Protein AF-A0A363SGW4-F1 (afdb_monomer)

Mean predicted aligned error: 10.34 Å

Nearest PDB structures (foldseek):
  9g6k-assembly1_Lk  TM=3.560E-01  e=5.914E-04  Toxoplasma gondii
  6koi-assembly12_W  TM=3.395E-01  e=1.392E+00  Homo sapiens
  8gjz-assembly1_A  TM=3.452E-01  e=8.361E-01  Stylophora pistillata
  9ce0-assembly1_A  TM=2.478E-01  e=1.474E+00  Escherichia coli
  3h9w-assembly1_A-2  TM=3.281E-01  e=6.076E+00  Marinobacter nauticus VT8

Solvent-accessible surface area (backbone atoms only — not comparable to full-atom values): 9892 Å² total; per-residue (Å²): 134,83,81,73,83,76,50,89,48,42,46,81,43,79,39,82,94,73,74,46,43,32,27,38,25,48,47,79,50,97,93,45,75,54,70,52,78,28,43,14,85,85,42,78,32,67,69,46,11,46,49,53,37,50,51,54,49,52,52,51,43,69,77,49,60,67,51,43,35,41,63,61,62,57,58,73,53,94,88,58,87,64,85,44,57,53,38,45,80,49,73,46,75,48,64,85,86,50,102,62,68,47,78,46,43,30,21,30,14,42,50,68,44,96,89,68,48,78,47,75,50,77,28,47,27,85,82,54,34,66,69,51,12,42,51,52,18,53,50,56,34,52,56,55,42,71,69,50,75,61,64,46,57,81,64,67,67,49,74,78,49,96,66,74,88,79,132

Radius of gyration: 23.64 Å; Cα contacts (8 Å, |Δi|>4): 245; chains: 1; bounding box: 53×33×63 Å

Sequence (167 aa):
MKRKQAIYGICRLDHAGSSTFGWLATIQRQGVIHRKFFSDGKHGGKAAALKAAKLYRDEVVARFPPMLKRQYVEILKPNNRSGVTGVCRICVTENRGRPQAVRRCYWVASWTLPNGRPRRRKFSVWEHGEARAFELAVRARRSAVKEMRGSFDPGSTRVRMGKSCLS

Secondary structure (DSSP, 8-state):
------BTTEEEEEEGGGTEEEEEEEEEETTEEEEEEEEHHHHTSHHHHHHHHHHHHHHHHHHSPPPBHHHHHH---TT-SSSSTTEEEEEEEE-SS-SSPEEEEEEEEEEE-TTS-EEEEEEEHHHH-HHHHHHHHHHHHHHHHHT--SB--HHHHHTTS---S--

Structure (mmCIF, N/CA/C/O backbone):
data_AF-A0A363SGW4-F1
#
_entry.id   AF-A0A363SGW4-F1
#
loop_
_atom_site.group_PDB
_atom_site.id
_atom_site.type_symbol
_atom_site.label_atom_id
_atom_site.label_alt_id
_atom_site.label_comp_id
_atom_site.label_asym_id
_atom_site.label_entity_id
_atom_site.label_seq_id
_atom_site.pdbx_PDB_ins_code
_atom_site.Cartn_x
_atom_site.Cartn_y
_atom_site.Cartn_z
_atom_site.occupancy
_atom_site.B_iso_or_equiv
_atom_site.auth_seq_id
_atom_site.auth_comp_id
_atom_site.auth_asym_id
_atom_site.auth_atom_id
_atom_site.pdbx_PDB_model_num
ATOM 1 N N . MET A 1 1 ? 9.421 6.176 32.102 1.00 36.94 1 MET A N 1
ATOM 2 C CA . MET A 1 1 ? 8.016 6.036 31.639 1.00 36.94 1 MET A CA 1
ATOM 3 C C . MET A 1 1 ? 7.846 4.704 30.904 1.00 36.94 1 MET A C 1
ATOM 5 O O . MET A 1 1 ? 8.423 4.530 29.837 1.00 36.94 1 MET A O 1
ATOM 9 N N . LYS A 1 2 ? 7.131 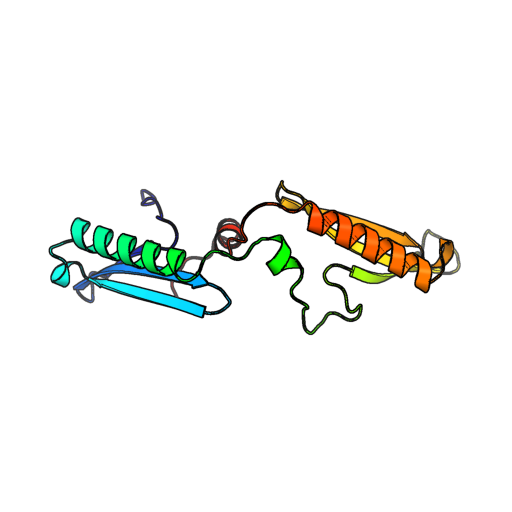3.726 31.482 1.00 28.89 2 LYS A N 1
ATOM 10 C CA . LYS A 1 2 ? 6.928 2.399 30.864 1.00 28.89 2 LYS A CA 1
ATOM 11 C C . LYS A 1 2 ? 5.971 2.527 29.669 1.00 28.89 2 LYS A C 1
ATOM 13 O O . LYS A 1 2 ? 4.831 2.950 29.851 1.00 28.89 2 LYS A O 1
ATOM 18 N N . ARG A 1 3 ? 6.411 2.162 28.457 1.00 37.31 3 ARG A N 1
ATOM 19 C CA . ARG A 1 3 ? 5.530 2.036 27.280 1.00 37.31 3 ARG A CA 1
ATOM 20 C C . ARG A 1 3 ? 4.450 0.994 27.601 1.00 37.31 3 ARG A C 1
ATOM 22 O O . ARG A 1 3 ? 4.748 -0.196 27.641 1.00 37.31 3 ARG A O 1
ATOM 29 N N . LYS A 1 4 ? 3.209 1.425 27.866 1.00 44.91 4 LYS A N 1
ATOM 30 C CA . LYS A 1 4 ? 2.053 0.514 27.946 1.00 44.91 4 LYS A CA 1
ATOM 31 C C . LYS A 1 4 ? 1.954 -0.210 26.599 1.00 44.91 4 LYS A C 1
ATOM 33 O O . LYS A 1 4 ? 1.948 0.452 25.563 1.00 44.91 4 LYS A O 1
ATOM 38 N N . GLN A 1 5 ? 1.931 -1.544 26.620 1.00 42.97 5 GLN A N 1
ATOM 39 C CA . GLN A 1 5 ? 1.816 -2.385 25.425 1.00 42.97 5 GLN A CA 1
ATOM 40 C C . GLN A 1 5 ? 0.653 -1.894 24.553 1.00 42.97 5 GLN A C 1
ATOM 42 O O . GLN A 1 5 ? -0.508 -1.938 24.962 1.00 42.97 5 GLN A O 1
ATOM 47 N N . ALA A 1 6 ? 0.977 -1.382 23.366 1.00 55.34 6 ALA A N 1
ATOM 48 C CA . ALA A 1 6 ? -0.010 -0.910 22.413 1.00 55.34 6 ALA A CA 1
ATOM 49 C C . ALA A 1 6 ? -0.675 -2.127 21.764 1.00 55.34 6 ALA A C 1
ATOM 51 O O . ALA A 1 6 ? -0.078 -2.811 20.933 1.00 55.34 6 ALA A O 1
ATOM 52 N N . ILE A 1 7 ? -1.909 -2.419 22.168 1.00 69.75 7 ILE A N 1
ATOM 53 C CA . ILE A 1 7 ? -2.748 -3.393 21.474 1.00 69.75 7 ILE A CA 1
ATOM 54 C C . ILE A 1 7 ? -3.082 -2.790 20.107 1.00 69.75 7 ILE A C 1
ATOM 56 O O . ILE A 1 7 ? -3.511 -1.640 20.028 1.00 69.75 7 ILE A O 1
ATOM 60 N N . TYR A 1 8 ? -2.873 -3.544 19.025 1.00 74.50 8 TYR A N 1
ATOM 61 C CA . TYR A 1 8 ? -3.134 -3.059 17.669 1.00 74.50 8 TYR A CA 1
ATOM 62 C C . TYR A 1 8 ? -4.535 -2.442 17.555 1.00 74.50 8 TYR A C 1
ATOM 64 O O . TYR A 1 8 ? -5.538 -3.086 17.872 1.00 74.50 8 TYR A O 1
ATOM 72 N N . GLY A 1 9 ? -4.580 -1.185 17.108 1.00 77.75 9 GLY A N 1
ATOM 73 C CA . GLY A 1 9 ? -5.816 -0.433 16.915 1.00 77.75 9 GLY A CA 1
ATOM 74 C C . GLY A 1 9 ? -6.526 0.002 18.200 1.00 77.75 9 GLY A C 1
ATOM 75 O O . GLY A 1 9 ? -7.643 0.491 18.096 1.00 77.75 9 GLY A O 1
ATOM 76 N N . ILE A 1 10 ? -5.934 -0.154 19.391 1.00 86.38 10 ILE A N 1
ATOM 77 C CA . ILE A 1 10 ? -6.537 0.260 20.668 1.00 86.38 10 ILE A CA 1
ATOM 78 C C . ILE A 1 10 ? -5.540 1.109 21.462 1.00 86.38 10 ILE A C 1
ATOM 80 O O . ILE A 1 10 ? -4.454 0.657 21.821 1.00 86.38 10 ILE A O 1
ATOM 84 N N . CYS A 1 11 ? -5.932 2.343 21.770 1.00 86.50 11 CYS A N 1
ATOM 85 C CA . CYS A 1 11 ? -5.153 3.278 22.574 1.00 86.50 11 CYS A CA 1
ATOM 86 C C . CYS A 1 11 ? -5.888 3.611 23.872 1.00 86.50 11 CYS A C 1
ATOM 88 O O . CYS A 1 11 ? -7.117 3.675 23.907 1.00 86.50 11 CYS A O 1
ATOM 90 N N . ARG A 1 12 ? -5.130 3.846 24.943 1.00 86.81 12 ARG A N 1
ATOM 91 C CA . ARG A 1 12 ? -5.674 4.370 26.191 1.00 86.81 12 ARG A CA 1
ATOM 92 C C . ARG A 1 12 ? -5.722 5.894 26.119 1.00 86.81 12 ARG A C 1
ATOM 94 O O . ARG A 1 12 ? -4.706 6.510 25.812 1.00 86.81 12 ARG A O 1
ATOM 101 N N . LEU A 1 13 ? -6.867 6.478 26.454 1.00 84.94 13 LEU A N 1
ATOM 102 C CA . LEU A 1 13 ? -7.015 7.915 26.658 1.00 84.94 13 LEU A CA 1
ATOM 103 C C . LEU A 1 13 ? -7.282 8.161 28.141 1.00 84.94 13 LEU A C 1
ATOM 105 O O . LEU A 1 13 ? -8.303 7.732 28.677 1.00 84.94 13 LEU A O 1
ATOM 109 N N . ASP A 1 14 ? -6.326 8.819 28.784 1.00 83.12 14 ASP A N 1
ATOM 110 C CA . ASP A 1 14 ? -6.407 9.279 30.165 1.00 83.12 14 ASP A CA 1
ATOM 111 C C . ASP A 1 14 ? -6.212 10.801 30.134 1.00 83.12 14 ASP A C 1
ATOM 113 O O . ASP A 1 14 ? -5.079 11.266 30.016 1.00 83.12 14 ASP A O 1
ATOM 117 N N . HIS A 1 15 ? -7.295 11.585 30.175 1.00 75.69 15 HIS A N 1
ATOM 118 C CA . HIS A 1 15 ? -7.207 13.047 30.206 1.00 75.69 15 HIS A CA 1
ATOM 119 C C . HIS A 1 15 ? -7.768 13.602 31.519 1.00 75.69 15 HIS A C 1
ATOM 121 O O . HIS A 1 15 ? -8.969 13.838 31.646 1.00 75.69 15 HIS A O 1
ATOM 127 N N . ALA A 1 16 ? -6.867 13.823 32.485 1.00 68.69 16 ALA A N 1
ATOM 128 C CA . ALA A 1 16 ? -7.199 14.249 33.846 1.00 68.69 16 ALA A CA 1
ATOM 129 C C . ALA A 1 16 ? -7.951 15.591 33.910 1.00 68.69 16 ALA A C 1
ATOM 131 O O . ALA A 1 16 ? -8.842 15.736 34.735 1.00 68.69 16 ALA A O 1
ATOM 132 N N . GLY A 1 17 ? -7.657 16.536 33.008 1.00 69.19 17 GLY A N 1
ATOM 133 C CA . GLY A 1 17 ? -8.312 17.853 32.983 1.00 69.19 17 GLY A CA 1
ATOM 134 C C . GLY A 1 17 ? -9.761 17.849 32.482 1.00 69.19 17 GLY A C 1
ATOM 135 O O . GLY A 1 17 ? -10.490 18.798 32.729 1.00 69.19 17 GLY A O 1
ATOM 136 N N . SER A 1 18 ? -10.199 16.786 31.802 1.00 70.94 18 SER A N 1
ATOM 137 C CA . SER A 1 18 ? -11.572 16.665 31.271 1.00 70.94 18 SER A CA 1
ATOM 138 C C . SER A 1 18 ? -12.339 15.480 31.860 1.00 70.94 18 SER A C 1
ATOM 140 O O . SER A 1 18 ? -13.405 15.128 31.359 1.00 70.94 18 SER A O 1
ATOM 142 N N . SER A 1 19 ? -11.756 14.788 32.847 1.00 71.81 19 SER A N 1
ATOM 143 C CA . SER A 1 19 ? -12.249 13.507 33.374 1.00 71.81 19 SER A CA 1
ATOM 144 C C . SER A 1 19 ? -12.551 12.453 32.293 1.00 71.81 19 SER A C 1
ATOM 146 O O . SER A 1 19 ? -13.343 11.530 32.499 1.00 71.81 19 SER A O 1
ATOM 148 N N . THR A 1 20 ? -11.907 12.556 31.125 1.00 76.00 20 THR A N 1
ATOM 149 C CA . THR A 1 20 ? -12.108 11.622 30.015 1.00 76.00 20 THR A CA 1
ATOM 150 C C . THR A 1 20 ? -11.156 10.446 30.176 1.00 76.00 20 THR A C 1
ATOM 152 O O . THR A 1 20 ? -9.989 10.499 29.781 1.00 76.00 20 THR A O 1
ATOM 155 N N . PHE A 1 21 ? -11.675 9.370 30.761 1.00 85.44 21 PHE A N 1
ATOM 156 C CA . PHE A 1 21 ? -10.961 8.112 30.958 1.00 85.44 21 PHE A CA 1
ATOM 157 C C . PHE A 1 21 ? -11.615 7.013 30.131 1.00 85.44 21 PHE A C 1
ATOM 159 O O . PHE A 1 21 ? -12.810 6.738 30.272 1.00 85.44 21 PHE A O 1
ATOM 166 N N . GLY A 1 22 ? -10.848 6.378 29.250 1.00 88.38 22 GLY A N 1
ATOM 167 C CA . GLY A 1 22 ? -11.384 5.320 28.406 1.00 88.38 22 GLY A CA 1
ATOM 168 C C . GLY A 1 22 ? -10.404 4.764 27.387 1.00 88.38 22 GLY A C 1
ATOM 169 O O . GLY A 1 22 ? -9.209 5.063 27.378 1.00 88.38 22 GLY A O 1
ATOM 170 N N . TRP A 1 23 ? -10.925 3.925 26.506 1.00 89.69 23 TRP A N 1
ATOM 171 C CA . TRP A 1 23 ? -10.180 3.287 25.430 1.00 89.69 23 TRP A CA 1
ATOM 172 C C . TRP A 1 23 ? -10.703 3.740 24.076 1.00 89.69 23 TRP A C 1
ATOM 174 O O . TRP A 1 23 ? -11.904 3.739 23.827 1.00 89.69 23 TRP A O 1
ATOM 184 N N . LEU A 1 24 ? -9.795 4.103 23.179 1.00 88.06 24 LEU A N 1
ATOM 185 C CA . LEU A 1 24 ? -10.104 4.450 21.800 1.00 88.06 24 LEU A CA 1
ATOM 186 C C . LEU A 1 24 ? -9.712 3.292 20.887 1.00 88.06 24 LEU A C 1
ATOM 188 O O . LEU A 1 24 ? -8.525 3.002 20.734 1.00 88.06 24 LEU A O 1
ATOM 192 N N . ALA A 1 25 ? -10.696 2.671 20.242 1.00 89.69 25 ALA A N 1
ATOM 193 C CA . ALA A 1 25 ? -10.463 1.733 19.154 1.00 89.69 25 ALA A CA 1
ATOM 194 C C . ALA A 1 25 ? -10.451 2.499 17.823 1.00 89.69 25 ALA A C 1
ATOM 196 O O . ALA A 1 25 ? -11.427 3.167 17.486 1.00 89.69 25 ALA A O 1
ATOM 197 N N . THR A 1 26 ? -9.349 2.428 17.078 1.00 87.00 26 THR A N 1
ATOM 198 C CA . THR A 1 26 ? -9.187 3.034 15.748 1.00 87.00 26 THR A CA 1
ATOM 199 C C . THR A 1 26 ? -8.628 2.007 14.778 1.00 87.00 26 THR A C 1
ATOM 201 O O . THR A 1 26 ? -7.494 1.550 14.926 1.00 87.00 26 THR A O 1
ATOM 204 N N . ILE A 1 27 ? -9.410 1.666 13.757 1.00 85.38 27 ILE A N 1
ATOM 205 C CA . ILE A 1 27 ? -9.046 0.663 12.757 1.00 85.38 27 ILE A CA 1
ATOM 206 C C . ILE A 1 27 ? -9.310 1.249 11.381 1.00 85.38 27 ILE A C 1
ATOM 208 O O . ILE A 1 27 ? -10.416 1.684 11.084 1.00 85.38 27 ILE A O 1
ATOM 212 N N . GLN A 1 28 ? -8.288 1.245 10.531 1.00 82.50 28 GLN A N 1
ATOM 213 C CA . GLN A 1 28 ? -8.424 1.673 9.145 1.00 82.50 28 GLN A CA 1
ATOM 214 C C . GLN A 1 28 ? -8.539 0.450 8.233 1.00 82.50 28 GLN A C 1
ATOM 216 O O . GLN A 1 28 ? -7.657 -0.418 8.247 1.00 82.50 28 GLN A O 1
ATOM 221 N N . ARG A 1 29 ? -9.600 0.383 7.428 1.00 83.69 29 ARG A N 1
ATOM 222 C CA . ARG A 1 29 ? -9.837 -0.680 6.441 1.00 83.69 29 ARG A CA 1
ATOM 223 C C . ARG A 1 29 ? -10.384 -0.069 5.160 1.00 83.69 29 ARG A C 1
ATOM 225 O O . ARG A 1 29 ? -11.271 0.766 5.214 1.00 83.69 29 ARG A O 1
ATOM 232 N N . GLN A 1 30 ? -9.809 -0.459 4.020 1.00 74.94 30 GLN A N 1
ATOM 233 C CA . GLN A 1 30 ? -10.297 -0.073 2.686 1.00 74.94 30 GLN A CA 1
ATOM 234 C C . GLN A 1 30 ? -10.515 1.447 2.501 1.00 74.94 30 GLN A C 1
ATOM 236 O O . GLN A 1 30 ? -11.445 1.876 1.835 1.00 74.94 30 GLN A O 1
ATOM 241 N N . GLY A 1 31 ? -9.663 2.280 3.111 1.00 75.94 31 GLY A N 1
ATOM 242 C CA . GLY A 1 31 ? -9.788 3.743 3.044 1.00 75.94 31 GLY A CA 1
ATOM 243 C C . GLY A 1 31 ? -10.727 4.366 4.085 1.00 75.94 31 GLY A C 1
ATOM 244 O O . GLY A 1 31 ? -10.663 5.573 4.289 1.00 75.94 31 GLY A O 1
ATOM 245 N N . VAL A 1 32 ? -11.505 3.567 4.817 1.00 82.81 32 VAL A N 1
ATOM 246 C CA . VAL A 1 32 ? -12.415 4.018 5.881 1.00 82.81 32 VAL A CA 1
ATOM 247 C C . VAL A 1 32 ? -11.758 3.865 7.255 1.00 82.81 32 VAL A C 1
ATOM 249 O O . VAL A 1 32 ? -11.046 2.892 7.522 1.00 82.81 32 VAL A O 1
ATOM 252 N N . ILE A 1 33 ? -11.979 4.840 8.142 1.00 86.44 33 ILE A N 1
ATOM 253 C CA . ILE A 1 33 ? -11.506 4.812 9.531 1.00 86.44 33 ILE A CA 1
ATOM 254 C C . ILE A 1 33 ? -12.689 4.495 10.451 1.00 86.44 33 ILE A C 1
ATOM 256 O O . ILE A 1 33 ? -13.553 5.336 10.682 1.00 86.44 33 ILE A O 1
ATOM 260 N N . HIS A 1 34 ? -12.695 3.297 11.029 1.00 87.44 34 HIS A N 1
ATOM 261 C CA . HIS A 1 34 ? -13.640 2.892 12.066 1.00 87.44 34 HIS A CA 1
ATOM 262 C C . HIS A 1 34 ? -13.082 3.299 13.428 1.00 87.44 34 HIS A C 1
ATOM 264 O O . HIS A 1 34 ? -12.120 2.703 13.923 1.00 87.44 34 HIS A O 1
ATOM 270 N N . ARG A 1 35 ? -13.678 4.325 14.038 1.00 90.00 35 ARG A N 1
ATOM 271 C CA . ARG A 1 35 ? -13.234 4.878 15.321 1.00 90.00 35 ARG A CA 1
ATOM 272 C C . ARG A 1 35 ? -14.366 4.853 16.343 1.00 90.00 35 ARG A C 1
ATOM 274 O O . ARG A 1 35 ? -15.452 5.335 16.048 1.00 90.00 35 ARG A O 1
ATOM 281 N N . LYS A 1 36 ? -14.104 4.326 17.543 1.00 91.06 36 LYS A N 1
ATOM 282 C CA . LYS A 1 36 ? -15.067 4.312 18.656 1.00 91.06 36 LYS A CA 1
ATOM 283 C C . LYS A 1 36 ? -14.363 4.450 20.004 1.00 91.06 36 LYS A C 1
ATOM 285 O O . LYS A 1 36 ? -13.326 3.826 20.230 1.00 91.06 36 LYS A O 1
ATOM 290 N N . PHE A 1 37 ? -14.924 5.281 20.881 1.00 90.81 37 PHE A N 1
ATOM 291 C CA . PHE A 1 37 ? -14.430 5.507 22.238 1.00 90.81 37 PHE A CA 1
ATOM 292 C C . PHE A 1 37 ? -15.290 4.761 23.264 1.00 90.81 37 PHE A C 1
ATOM 294 O O . PHE A 1 37 ? -16.517 4.763 23.176 1.00 90.81 37 PHE A O 1
ATOM 301 N N . PHE A 1 38 ? -14.632 4.142 24.240 1.00 91.75 38 PHE A N 1
ATOM 302 C CA . PHE A 1 38 ? -15.229 3.352 25.310 1.00 91.75 38 PHE A CA 1
ATOM 303 C C . PHE A 1 38 ? -14.809 3.956 26.645 1.00 91.75 38 PHE A C 1
ATOM 305 O O . PHE A 1 38 ? -13.674 3.757 27.078 1.00 91.75 38 PHE A O 1
ATOM 312 N N . SER A 1 39 ? -15.697 4.722 27.279 1.00 91.06 39 SER A N 1
ATOM 313 C CA . SER A 1 39 ? -15.401 5.341 28.572 1.00 91.06 39 SER A CA 1
ATOM 314 C C . SER A 1 39 ? -15.422 4.317 29.703 1.00 91.06 39 SER A C 1
ATOM 316 O O . SER A 1 39 ? -16.247 3.400 29.711 1.00 91.06 39 SER A O 1
ATOM 318 N N . ASP A 1 40 ? -14.546 4.505 30.686 1.00 89.12 40 ASP A N 1
ATOM 319 C CA . ASP A 1 40 ? -14.476 3.642 31.866 1.00 89.12 40 ASP A CA 1
ATOM 320 C C . ASP A 1 40 ? -15.749 3.737 32.701 1.00 89.12 40 ASP A C 1
ATOM 322 O O . ASP A 1 40 ? -16.272 2.710 33.123 1.00 89.12 40 ASP A O 1
ATOM 326 N N . GLY A 1 41 ? -16.288 4.948 32.876 1.00 86.19 41 GLY A N 1
ATOM 327 C CA . GLY A 1 41 ? -17.504 5.169 33.659 1.00 86.19 41 GLY A CA 1
ATOM 328 C C . GLY A 1 41 ? -18.714 4.396 33.125 1.00 86.19 41 GLY A C 1
ATOM 329 O O . GLY A 1 41 ? -19.423 3.770 33.900 1.00 86.19 41 GLY A O 1
ATOM 330 N N . LYS A 1 42 ? -18.916 4.355 31.797 1.00 87.19 42 LYS A N 1
ATOM 331 C CA . LYS A 1 42 ? -20.047 3.618 31.194 1.00 87.19 42 LYS A CA 1
ATOM 332 C C . LYS A 1 42 ? -19.870 2.103 31.190 1.00 87.19 42 LYS A C 1
ATOM 334 O O . LYS A 1 42 ? -20.858 1.390 31.076 1.00 87.19 42 LYS A O 1
ATOM 339 N N . HIS A 1 43 ? -18.635 1.613 31.253 1.00 85.25 43 HIS A N 1
ATOM 340 C CA . HIS A 1 43 ? -18.347 0.187 31.102 1.00 85.25 43 HIS A CA 1
ATOM 341 C C . HIS A 1 43 ? -17.957 -0.487 32.419 1.00 85.25 43 HIS A C 1
ATOM 343 O O . HIS A 1 43 ? -17.577 -1.647 32.387 1.00 85.25 43 HIS A O 1
ATOM 349 N N . GLY A 1 44 ? -18.041 0.193 33.568 1.00 85.69 44 GLY A N 1
ATOM 350 C CA . GLY A 1 44 ? -17.698 -0.407 34.864 1.00 85.69 44 GLY A CA 1
ATOM 351 C C . GLY A 1 44 ? -16.189 -0.513 35.105 1.00 85.69 44 GLY A C 1
ATOM 352 O O . GLY A 1 44 ? -15.708 -1.446 35.742 1.00 85.69 44 GLY A O 1
ATOM 353 N N . GLY A 1 45 ? -15.422 0.435 34.566 1.00 88.25 45 GLY A N 1
ATOM 354 C CA . GLY A 1 45 ? -13.990 0.572 34.797 1.00 88.25 45 GLY A CA 1
ATOM 355 C C . GLY A 1 45 ? -13.107 0.126 33.633 1.00 88.25 45 GLY A C 1
ATOM 356 O O . GLY A 1 45 ? -13.544 -0.344 32.579 1.00 88.25 45 GLY A O 1
ATOM 357 N N . LYS A 1 46 ? -11.800 0.282 33.842 1.00 87.88 46 LYS A N 1
ATOM 358 C CA . LYS A 1 46 ? -10.774 0.160 32.801 1.00 87.88 46 LYS A CA 1
ATOM 359 C C . LYS A 1 46 ? -10.723 -1.208 32.122 1.00 87.88 46 LYS A C 1
ATOM 361 O O . LYS A 1 46 ? -10.478 -1.274 30.917 1.00 87.88 46 LYS A O 1
ATOM 366 N N . ALA A 1 47 ? -10.898 -2.293 32.876 1.00 89.31 47 ALA A N 1
ATOM 367 C CA . ALA A 1 47 ? -10.803 -3.653 32.344 1.00 89.31 47 ALA A CA 1
ATOM 368 C C . ALA A 1 47 ? -11.992 -3.992 31.434 1.00 89.31 47 ALA A C 1
ATOM 370 O O . ALA A 1 47 ? -11.810 -4.522 30.336 1.00 89.31 47 ALA A O 1
ATOM 371 N N . ALA A 1 48 ? -13.200 -3.628 31.858 1.00 91.38 48 ALA A N 1
ATOM 372 C CA . ALA A 1 48 ? -14.414 -3.867 31.096 1.00 91.38 48 ALA A CA 1
ATOM 373 C C . ALA A 1 48 ? -14.508 -2.950 29.863 1.00 91.38 48 ALA A C 1
ATOM 375 O O . ALA A 1 48 ? -14.815 -3.429 28.770 1.00 91.38 48 ALA A O 1
ATOM 376 N N . ALA A 1 49 ? -14.089 -1.684 29.977 1.00 91.06 49 ALA A N 1
ATOM 377 C CA . ALA A 1 49 ? -13.939 -0.793 28.824 1.00 91.06 49 ALA A CA 1
ATOM 378 C C . ALA A 1 49 ? -12.918 -1.329 27.799 1.00 91.06 49 ALA A C 1
ATOM 380 O O . ALA A 1 49 ? -13.150 -1.265 26.590 1.00 91.06 49 ALA A O 1
ATOM 381 N N . LEU A 1 50 ? -11.810 -1.928 28.261 1.00 90.25 50 LEU A N 1
ATOM 382 C CA . LEU A 1 50 ? -10.839 -2.579 27.376 1.00 90.25 50 LEU A CA 1
ATOM 383 C C . LEU A 1 50 ? -11.439 -3.802 26.671 1.00 90.25 50 LEU A C 1
ATOM 385 O O . LEU A 1 50 ? -11.180 -4.011 25.486 1.00 90.25 50 LEU A O 1
ATOM 389 N N . LYS A 1 51 ? -12.225 -4.620 27.383 1.00 91.75 51 LYS A N 1
ATOM 390 C CA . LYS A 1 51 ? -12.911 -5.783 26.801 1.00 91.75 51 LYS A CA 1
ATOM 391 C C . LYS A 1 51 ? -13.880 -5.346 25.700 1.00 91.75 51 LYS A C 1
ATOM 393 O O . LYS A 1 51 ? -13.826 -5.903 24.608 1.00 91.75 51 LYS A O 1
ATOM 398 N N . ALA A 1 52 ? -14.679 -4.308 25.945 1.00 92.44 52 ALA A N 1
ATOM 399 C CA . ALA A 1 52 ? -15.588 -3.741 24.949 1.00 92.44 52 ALA A CA 1
ATOM 400 C C . ALA A 1 52 ? -14.840 -3.201 23.715 1.00 92.44 52 ALA A C 1
ATOM 402 O O . ALA A 1 52 ? -15.220 -3.491 22.581 1.00 92.44 52 ALA A O 1
ATOM 403 N N . ALA A 1 53 ? -13.721 -2.497 23.920 1.00 91.00 53 ALA A N 1
ATOM 404 C CA . ALA A 1 53 ? -12.884 -2.010 22.824 1.00 91.00 53 ALA A CA 1
ATOM 405 C C . ALA A 1 53 ? -12.281 -3.149 21.979 1.00 91.00 53 ALA A C 1
ATOM 407 O O . ALA A 1 53 ? -12.196 -3.027 20.756 1.00 91.00 53 ALA A O 1
ATOM 408 N N . LYS A 1 54 ? -11.878 -4.260 22.613 1.00 90.00 54 LYS A N 1
ATOM 409 C CA . LYS A 1 54 ? -11.384 -5.463 21.920 1.00 90.00 54 LYS A CA 1
ATOM 410 C C . LYS A 1 54 ? -12.478 -6.138 21.096 1.00 90.00 54 LYS A C 1
ATOM 412 O O . LYS A 1 54 ? -12.231 -6.425 19.931 1.00 90.00 54 LYS A O 1
ATOM 417 N N . LEU A 1 55 ? -13.669 -6.323 21.665 1.00 92.38 55 LEU A N 1
ATOM 418 C CA . LEU A 1 55 ? -14.806 -6.922 20.959 1.00 92.38 55 LEU A CA 1
ATOM 419 C C . LEU A 1 55 ? -15.171 -6.118 19.710 1.00 92.38 55 LEU A C 1
ATOM 421 O O . LEU A 1 55 ? -15.194 -6.667 18.615 1.00 92.38 55 LEU 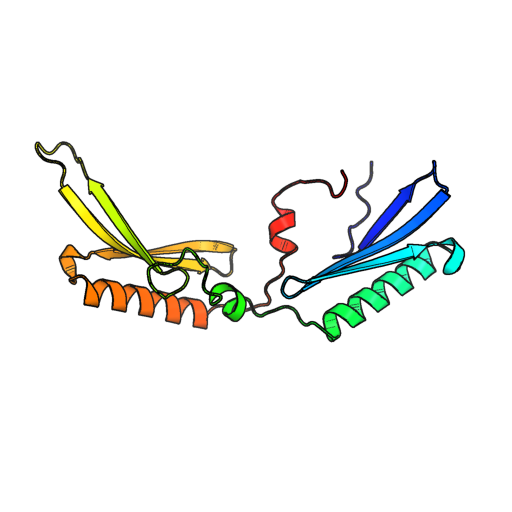A O 1
ATOM 425 N N . TYR A 1 56 ? -15.320 -4.798 19.846 1.00 91.31 56 TYR A N 1
ATOM 426 C CA . TYR A 1 56 ? -15.579 -3.925 18.700 1.00 91.31 56 TYR A CA 1
ATOM 427 C C . TYR A 1 56 ? -14.480 -4.009 17.637 1.00 91.31 56 TYR A C 1
ATOM 429 O O . TYR A 1 56 ? -14.760 -3.999 16.439 1.00 91.31 56 TYR A O 1
ATOM 437 N N . ARG A 1 57 ? -13.210 -4.102 18.052 1.00 88.19 57 ARG A N 1
ATOM 438 C CA . ARG A 1 57 ? -12.107 -4.282 17.105 1.00 88.19 57 ARG A CA 1
ATOM 439 C C . ARG A 1 57 ? -12.253 -5.583 16.327 1.00 88.19 57 ARG A C 1
ATOM 441 O O . ARG A 1 57 ? -12.077 -5.570 15.110 1.00 88.19 57 ARG A O 1
ATOM 448 N N . ASP A 1 58 ? -12.551 -6.673 17.016 1.00 88.12 58 ASP A N 1
ATOM 449 C CA . ASP A 1 58 ? -12.659 -7.995 16.406 1.00 88.12 58 ASP A CA 1
ATOM 450 C C . ASP A 1 58 ? -13.867 -8.071 15.465 1.00 88.12 58 ASP A C 1
ATOM 452 O O . ASP A 1 58 ? -13.730 -8.576 14.354 1.00 88.12 58 ASP A O 1
ATOM 456 N N . GLU A 1 59 ? -14.989 -7.443 15.820 1.00 90.69 59 GLU A N 1
ATOM 457 C CA . GLU A 1 59 ? -16.151 -7.271 14.937 1.00 90.69 59 GLU A CA 1
ATOM 458 C C . GLU A 1 59 ? -15.804 -6.499 13.658 1.00 90.69 59 GLU A C 1
ATOM 460 O O . GLU A 1 59 ? -16.159 -6.922 12.557 1.00 90.69 59 GLU A O 1
ATOM 465 N N . VAL A 1 60 ? -15.084 -5.377 13.775 1.00 88.06 60 VAL A N 1
ATOM 466 C CA . VAL A 1 60 ? -14.663 -4.580 12.611 1.00 88.06 60 VAL A CA 1
ATOM 467 C C . VAL A 1 60 ? -13.698 -5.372 11.732 1.00 88.06 60 VAL A C 1
ATOM 469 O O . VAL A 1 60 ? -13.807 -5.318 10.511 1.00 88.06 60 VAL A O 1
ATOM 472 N N . VAL A 1 61 ? -12.760 -6.115 12.322 1.00 84.69 61 VAL A N 1
ATOM 473 C CA . VAL A 1 61 ? -11.807 -6.943 11.567 1.00 84.69 61 VAL A CA 1
ATOM 474 C C . VAL A 1 61 ? -12.502 -8.129 10.896 1.00 84.69 61 VAL A C 1
ATOM 476 O O . VAL A 1 61 ? -12.148 -8.455 9.766 1.00 84.69 61 VAL A O 1
ATOM 479 N N . ALA A 1 62 ? -13.490 -8.742 11.549 1.00 86.56 62 ALA A N 1
ATOM 480 C CA . ALA A 1 62 ? -14.285 -9.825 10.978 1.00 86.56 62 ALA A CA 1
ATOM 481 C C . ALA A 1 62 ? -15.162 -9.331 9.819 1.00 86.56 62 ALA A C 1
ATOM 483 O O . ALA A 1 62 ? -15.218 -9.969 8.771 1.00 86.56 62 ALA A O 1
ATOM 484 N N . ARG A 1 63 ? -15.803 -8.166 9.979 1.00 87.94 63 ARG A N 1
ATOM 485 C CA . ARG A 1 63 ? -16.646 -7.554 8.942 1.00 87.94 63 ARG A CA 1
ATOM 486 C C . ARG A 1 63 ? -15.831 -7.015 7.766 1.00 87.94 63 ARG A C 1
ATOM 488 O O . ARG A 1 63 ? -16.270 -7.103 6.626 1.00 87.94 63 ARG A O 1
ATOM 495 N N . PHE A 1 64 ? -14.651 -6.464 8.043 1.00 84.50 64 PHE A N 1
ATOM 496 C CA . PHE A 1 64 ? -13.756 -5.869 7.052 1.00 84.50 64 PHE A CA 1
ATOM 497 C C . PHE A 1 64 ? -12.372 -6.527 7.138 1.00 84.50 64 PHE A C 1
ATOM 499 O O . PHE A 1 64 ? -11.433 -5.945 7.712 1.00 84.50 64 PHE A O 1
ATOM 506 N N . PRO A 1 65 ? -12.225 -7.744 6.578 1.00 79.62 65 PRO A N 1
ATOM 507 C CA . PRO A 1 65 ? -10.969 -8.472 6.632 1.00 79.62 65 PRO A CA 1
ATOM 508 C C . PRO A 1 65 ? -9.839 -7.666 5.976 1.00 79.62 65 PRO A C 1
ATOM 510 O O . PRO A 1 65 ? -10.066 -6.883 5.045 1.00 79.62 65 PRO A O 1
ATOM 513 N N . PRO A 1 66 ? -8.592 -7.824 6.454 1.00 78.44 66 PRO A N 1
ATOM 514 C CA . PRO A 1 66 ? -7.459 -7.132 5.866 1.00 78.44 66 PRO A CA 1
ATOM 515 C C . PRO A 1 66 ? -7.281 -7.566 4.408 1.00 78.44 66 PRO A C 1
ATOM 517 O O . PRO A 1 66 ? -7.270 -8.755 4.092 1.00 78.44 66 PRO A O 1
ATOM 520 N N . MET A 1 67 ? -7.115 -6.584 3.521 1.00 81.06 67 MET A N 1
ATOM 521 C CA . MET A 1 67 ? -6.880 -6.825 2.099 1.00 81.06 67 MET A CA 1
ATOM 522 C C . MET A 1 67 ? -5.625 -7.679 1.914 1.00 81.06 67 MET A C 1
ATOM 524 O O . MET A 1 67 ? -4.649 -7.525 2.650 1.00 81.06 67 MET A O 1
ATOM 528 N N . LEU A 1 68 ? -5.600 -8.565 0.922 1.00 83.69 68 LEU A N 1
ATOM 529 C CA . LEU A 1 68 ? -4.380 -9.314 0.627 1.00 83.69 68 LEU A CA 1
ATOM 530 C C . LEU A 1 68 ? -3.303 -8.361 0.095 1.00 83.69 68 LEU A C 1
ATOM 532 O O . LEU A 1 68 ? -3.607 -7.439 -0.664 1.00 83.69 68 LEU A O 1
ATOM 536 N N . LYS A 1 69 ? -2.025 -8.607 0.420 1.00 83.19 69 LYS A N 1
ATOM 537 C CA . LYS A 1 69 ? -0.917 -7.786 -0.108 1.00 83.19 69 LYS A CA 1
ATOM 538 C C . LYS A 1 69 ? -0.943 -7.712 -1.633 1.00 83.19 69 LYS A C 1
ATOM 540 O O . LYS A 1 69 ? -0.755 -6.628 -2.170 1.00 83.19 69 LYS A O 1
ATOM 545 N N . ARG A 1 70 ? -1.229 -8.834 -2.309 1.00 86.25 70 ARG A N 1
ATOM 546 C CA . ARG A 1 70 ? -1.343 -8.906 -3.777 1.00 86.25 70 ARG A CA 1
ATOM 547 C C . ARG A 1 70 ? -2.392 -7.932 -4.327 1.00 86.25 70 ARG A C 1
ATOM 549 O O . ARG A 1 70 ? -2.063 -7.109 -5.168 1.00 86.25 70 ARG A O 1
ATOM 556 N N . GLN A 1 71 ? -3.591 -7.937 -3.742 1.00 85.75 71 GLN A N 1
ATOM 557 C CA . GLN A 1 71 ? -4.698 -7.083 -4.169 1.00 85.75 71 GLN A CA 1
ATOM 558 C C . GLN A 1 71 ? -4.345 -5.610 -3.964 1.00 85.75 71 GLN A C 1
ATOM 560 O O . GLN A 1 71 ? -4.586 -4.786 -4.835 1.00 85.75 71 GLN A O 1
ATOM 565 N N . TYR A 1 72 ? -3.715 -5.281 -2.832 1.00 85.56 72 TYR A N 1
ATOM 566 C CA . TYR A 1 72 ? -3.301 -3.911 -2.549 1.00 85.56 72 TYR A CA 1
ATOM 567 C C . TYR A 1 72 ? -2.250 -3.396 -3.541 1.00 85.56 72 TYR A C 1
ATOM 569 O O . TYR A 1 72 ? -2.348 -2.271 -4.027 1.00 85.56 72 TYR A O 1
ATOM 577 N N . VAL A 1 73 ? -1.230 -4.199 -3.865 1.00 86.56 73 VAL A N 1
ATOM 578 C CA . VAL A 1 73 ? -0.172 -3.753 -4.787 1.00 86.56 73 VAL A CA 1
ATOM 579 C C . VAL A 1 73 ? -0.628 -3.691 -6.247 1.00 86.56 73 VAL A C 1
ATOM 581 O O . VAL A 1 73 ? 0.093 -3.122 -7.067 1.00 86.56 73 VAL A O 1
ATOM 584 N N . GLU A 1 74 ? -1.782 -4.265 -6.579 1.00 88.69 74 GLU A N 1
ATOM 585 C CA . GLU A 1 74 ? -2.422 -4.203 -7.898 1.00 88.69 74 GLU A CA 1
ATOM 586 C C . GLU A 1 74 ? -3.302 -2.959 -8.082 1.00 88.69 74 GLU A C 1
ATOM 588 O O . GLU A 1 74 ? -3.633 -2.626 -9.217 1.00 88.69 74 GLU A O 1
ATOM 593 N N . ILE A 1 75 ? -3.602 -2.212 -7.011 1.00 86.88 75 ILE A N 1
ATOM 594 C CA . ILE A 1 75 ? -4.372 -0.963 -7.093 1.00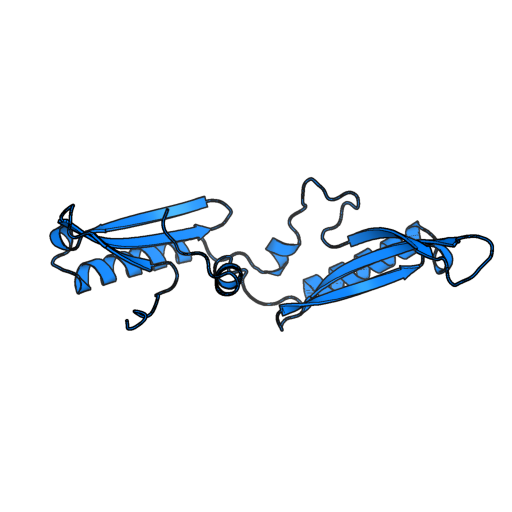 86.88 75 ILE A CA 1
ATOM 595 C C . ILE A 1 75 ? -3.623 0.060 -7.957 1.00 86.88 75 ILE A C 1
ATOM 597 O O . ILE A 1 75 ? -2.547 0.552 -7.590 1.00 86.88 75 ILE A O 1
ATOM 601 N N . LEU A 1 76 ? -4.212 0.395 -9.107 1.00 88.38 76 LEU A N 1
ATOM 602 C CA . LEU A 1 76 ? -3.691 1.408 -10.015 1.00 88.38 76 LEU A CA 1
ATOM 603 C C . LEU A 1 76 ? -3.723 2.787 -9.361 1.00 88.38 76 LEU A C 1
ATOM 605 O O . LEU A 1 76 ? -4.729 3.228 -8.814 1.00 88.38 76 LEU A O 1
ATOM 609 N N . LYS A 1 77 ? -2.578 3.469 -9.415 1.00 84.31 77 LYS A N 1
ATOM 610 C CA . LYS A 1 77 ? -2.439 4.832 -8.905 1.00 84.31 77 LYS A CA 1
ATOM 611 C C . LYS A 1 77 ? -2.766 5.825 -10.022 1.00 84.31 77 LYS A C 1
ATOM 613 O O . LYS A 1 77 ? -2.336 5.576 -11.146 1.00 84.31 77 LYS A O 1
ATOM 618 N N . PRO A 1 78 ? -3.395 6.976 -9.724 1.00 85.31 78 PRO A N 1
ATOM 619 C CA . PRO A 1 78 ? -3.709 7.994 -10.734 1.00 85.31 78 PRO A CA 1
ATOM 620 C C . PRO A 1 78 ? -2.488 8.497 -11.518 1.00 85.31 78 PRO A C 1
ATOM 622 O O . PRO A 1 78 ? -2.592 8.885 -12.671 1.00 85.31 78 PRO A O 1
ATOM 625 N N . ASN A 1 79 ? -1.302 8.461 -10.905 1.00 83.44 79 ASN A N 1
ATOM 626 C CA . ASN A 1 79 ? -0.047 8.873 -11.532 1.00 83.44 79 ASN A CA 1
ATOM 627 C C . ASN A 1 79 ? 0.657 7.758 -12.333 1.00 83.44 79 ASN A C 1
ATOM 629 O O . ASN A 1 79 ? 1.793 7.944 -12.780 1.00 83.44 79 ASN A O 1
ATOM 633 N N . ASN A 1 80 ? 0.031 6.588 -12.485 1.00 87.19 80 ASN A N 1
ATOM 634 C CA . ASN A 1 80 ? 0.583 5.488 -13.259 1.00 87.19 80 ASN A CA 1
ATOM 635 C C . ASN A 1 80 ? 0.386 5.748 -14.758 1.00 87.19 80 ASN A C 1
ATOM 637 O O . ASN A 1 80 ? -0.737 5.817 -15.239 1.00 87.19 80 ASN A O 1
ATOM 641 N N . ARG A 1 81 ? 1.493 5.851 -15.498 1.00 84.31 81 ARG A N 1
ATOM 642 C CA . ARG A 1 81 ? 1.482 6.088 -16.952 1.00 84.31 81 ARG A CA 1
ATOM 643 C C . ARG A 1 81 ? 1.647 4.817 -17.788 1.00 84.31 81 ARG A C 1
ATOM 645 O O . ARG A 1 81 ? 1.575 4.884 -19.004 1.00 84.31 81 ARG A O 1
ATOM 652 N N . SER A 1 82 ? 1.942 3.680 -17.159 1.00 87.12 82 SER A N 1
ATOM 653 C CA . SER A 1 82 ? 2.231 2.412 -17.842 1.00 87.12 82 SER A CA 1
ATOM 654 C C . SER A 1 82 ? 1.024 1.476 -17.922 1.00 87.12 82 SER A C 1
ATOM 656 O O . SER A 1 82 ? 1.110 0.431 -18.559 1.00 87.12 82 SER A O 1
ATOM 658 N N . GLY A 1 83 ? -0.064 1.791 -17.214 1.00 89.25 83 GLY A N 1
ATOM 659 C CA . GLY A 1 83 ? -1.224 0.915 -17.050 1.00 89.25 83 GLY A CA 1
ATOM 660 C C . GLY A 1 83 ? -0.974 -0.294 -16.141 1.00 89.25 83 GLY A C 1
ATOM 661 O O . GLY A 1 83 ? -1.888 -1.080 -15.910 1.00 89.25 83 GLY A O 1
ATOM 662 N N . VAL A 1 84 ? 0.237 -0.461 -15.591 1.00 90.81 84 VAL A N 1
ATOM 663 C CA . VAL A 1 84 ? 0.600 -1.605 -14.739 1.00 90.81 84 VAL A CA 1
ATOM 664 C C . VAL A 1 84 ? 1.308 -1.122 -13.476 1.00 90.81 84 VAL A C 1
ATOM 666 O O . VAL A 1 84 ? 2.337 -0.441 -13.518 1.00 90.81 84 VAL A O 1
ATOM 669 N N . THR A 1 85 ? 0.778 -1.475 -12.303 1.00 91.69 85 THR A N 1
ATOM 670 C CA . THR A 1 85 ? 1.366 -1.048 -11.028 1.00 91.69 85 THR A CA 1
ATOM 671 C C . THR A 1 85 ? 2.775 -1.590 -10.848 1.00 91.69 85 THR A C 1
ATOM 673 O O . THR A 1 85 ? 3.061 -2.761 -11.092 1.00 91.69 85 THR A O 1
ATOM 676 N N . GLY A 1 86 ? 3.686 -0.732 -10.388 1.00 91.44 86 GLY A N 1
ATOM 677 C CA . GLY A 1 86 ? 5.082 -1.111 -10.180 1.00 91.44 86 GLY A CA 1
ATOM 678 C C . GLY A 1 86 ? 5.886 -1.301 -11.468 1.00 91.44 86 GLY A C 1
ATOM 679 O O . GLY A 1 86 ? 7.048 -1.684 -11.364 1.00 91.44 86 GLY A O 1
ATOM 680 N N . VAL A 1 87 ? 5.318 -1.013 -12.645 1.00 95.31 87 VAL A N 1
ATOM 681 C CA . VAL A 1 87 ? 6.051 -0.939 -13.914 1.00 95.31 87 VAL A CA 1
ATOM 682 C C . VAL A 1 87 ? 6.157 0.520 -14.336 1.00 95.31 87 VAL A C 1
ATOM 684 O O . VAL A 1 87 ? 5.152 1.226 -14.376 1.00 95.31 87 VAL A O 1
ATOM 687 N N . CYS A 1 88 ? 7.356 0.999 -14.645 1.00 94.31 88 CYS A N 1
ATOM 688 C CA . CYS A 1 88 ? 7.548 2.349 -15.165 1.00 94.31 88 CYS A CA 1
ATOM 689 C C . CYS A 1 88 ? 8.671 2.408 -16.195 1.00 94.31 88 CYS A C 1
ATOM 691 O O . CYS A 1 88 ? 9.598 1.596 -16.183 1.00 94.31 88 CYS A O 1
ATOM 693 N N . ARG A 1 89 ? 8.581 3.405 -17.072 1.00 94.50 89 ARG A N 1
ATOM 694 C CA . ARG A 1 89 ? 9.631 3.744 -18.023 1.00 94.50 89 ARG A CA 1
ATOM 695 C C . ARG A 1 89 ? 10.546 4.790 -17.402 1.00 94.50 89 ARG A C 1
ATOM 697 O O . ARG A 1 89 ? 10.069 5.815 -16.918 1.00 94.50 89 ARG A O 1
ATOM 704 N N . ILE A 1 90 ? 11.848 4.542 -17.429 1.00 93.62 90 ILE A N 1
ATOM 705 C CA . ILE A 1 90 ? 12.868 5.500 -16.995 1.00 93.62 90 ILE A CA 1
ATOM 706 C C . ILE A 1 90 ? 13.832 5.755 -18.147 1.00 93.62 90 ILE A C 1
ATOM 708 O O . ILE A 1 90 ? 14.198 4.823 -18.854 1.00 93.62 90 ILE A O 1
ATOM 712 N N . CYS A 1 91 ? 14.276 6.995 -18.321 1.00 92.75 91 CYS A N 1
ATOM 713 C CA . CYS A 1 91 ? 15.402 7.303 -19.197 1.00 92.75 91 CYS A CA 1
ATOM 714 C C . CYS A 1 91 ? 16.485 7.974 -18.369 1.00 92.75 91 CYS A C 1
ATOM 716 O O . CYS A 1 91 ? 16.207 8.922 -17.639 1.00 92.75 91 CYS A O 1
ATOM 718 N N . VAL A 1 92 ? 17.698 7.452 -18.473 1.00 90.44 92 VAL A N 1
ATOM 719 C CA . VAL A 1 92 ? 18.874 7.943 -17.767 1.00 90.44 92 VAL A CA 1
ATOM 720 C C . VAL A 1 92 ? 19.839 8.479 -18.807 1.00 90.44 92 VAL A C 1
ATOM 722 O O . VAL A 1 92 ? 20.125 7.813 -19.802 1.00 90.44 92 VAL A O 1
ATOM 725 N N . THR A 1 93 ? 20.324 9.688 -18.574 1.00 88.69 93 THR A N 1
ATOM 726 C CA . THR A 1 93 ? 21.420 10.261 -19.344 1.00 88.69 93 THR A CA 1
ATOM 727 C C . THR A 1 93 ? 22.718 9.786 -18.705 1.00 88.69 93 THR A C 1
ATOM 729 O O . THR A 1 93 ? 23.035 10.169 -17.582 1.00 88.69 93 THR A O 1
ATOM 732 N N . GLU A 1 94 ? 23.437 8.891 -19.379 1.00 81.00 94 GLU A N 1
ATOM 733 C CA . GLU A 1 94 ? 24.739 8.418 -18.917 1.00 81.00 94 GLU A CA 1
ATOM 734 C C . GLU A 1 94 ? 25.835 9.297 -19.521 1.00 81.00 94 GLU A C 1
ATOM 736 O O . GLU A 1 94 ? 25.987 9.364 -20.742 1.00 81.00 94 GLU A O 1
ATOM 741 N N . ASN A 1 95 ? 26.619 9.938 -18.653 1.00 73.62 95 ASN A N 1
ATOM 742 C CA . ASN A 1 95 ? 27.809 10.686 -19.039 1.00 73.62 95 ASN A CA 1
ATOM 743 C C . ASN A 1 95 ? 29.050 10.025 -18.415 1.00 73.62 95 ASN A C 1
ATOM 745 O O . ASN A 1 95 ? 29.615 10.505 -17.438 1.00 73.62 95 ASN A O 1
ATOM 749 N N . ARG A 1 96 ? 29.423 8.836 -18.914 1.00 71.75 96 ARG A N 1
ATOM 750 C CA . ARG A 1 96 ? 30.605 8.084 -18.442 1.00 71.75 96 ARG A CA 1
ATOM 751 C C . ARG A 1 96 ? 3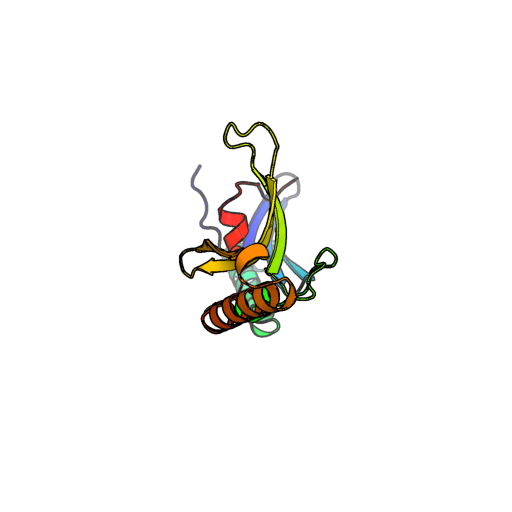1.896 8.637 -19.062 1.00 71.75 96 ARG A C 1
ATOM 753 O O . ARG A 1 96 ? 32.574 7.912 -19.783 1.00 71.75 96 ARG A O 1
ATOM 760 N N . GLY A 1 97 ? 32.167 9.929 -18.873 1.00 66.94 97 GLY A N 1
ATOM 761 C CA . GLY A 1 97 ? 33.347 10.599 -19.439 1.00 66.94 97 GLY A CA 1
ATOM 762 C C . GLY A 1 97 ? 33.417 10.574 -20.971 1.00 66.94 97 GLY A C 1
ATOM 763 O O . GLY A 1 97 ? 34.497 10.695 -21.536 1.00 66.94 97 GLY A O 1
ATOM 764 N N . ARG A 1 98 ? 32.280 10.366 -21.652 1.00 68.56 98 ARG A N 1
ATOM 765 C CA . ARG A 1 98 ? 32.204 10.406 -23.117 1.00 68.56 98 ARG A CA 1
ATOM 766 C C . ARG A 1 98 ? 31.966 11.847 -23.577 1.00 68.56 98 ARG A C 1
ATOM 768 O O . ARG A 1 98 ? 31.270 12.572 -22.872 1.00 68.56 98 ARG A O 1
ATOM 775 N N . PRO A 1 99 ? 32.441 12.237 -24.775 1.00 70.50 99 PRO A N 1
ATOM 776 C CA . PRO A 1 99 ? 32.208 13.580 -25.317 1.00 70.50 99 PRO A CA 1
ATOM 777 C C . PRO A 1 99 ? 30.720 13.925 -25.451 1.00 70.50 99 PRO A C 1
ATOM 779 O O . PRO A 1 99 ? 30.337 15.086 -25.371 1.00 70.50 99 PRO A O 1
ATOM 782 N N . GLN A 1 100 ? 29.871 12.908 -25.635 1.00 76.50 100 GLN A N 1
ATOM 783 C CA . GLN A 1 100 ? 28.434 13.070 -25.787 1.00 76.50 100 GLN A CA 1
ATOM 784 C C . GLN A 1 100 ? 27.678 12.191 -24.791 1.00 76.50 100 GLN A C 1
ATOM 786 O O . GLN A 1 100 ? 27.908 10.981 -24.686 1.00 76.50 100 GLN A O 1
ATOM 791 N N . ALA A 1 101 ? 26.754 12.816 -24.064 1.00 79.25 101 ALA A N 1
ATOM 792 C CA . ALA A 1 101 ? 25.898 12.132 -23.115 1.00 79.25 101 ALA A CA 1
ATOM 793 C C . ALA A 1 101 ? 24.902 11.227 -23.859 1.00 79.25 101 ALA A C 1
ATOM 795 O O . ALA A 1 101 ? 24.160 11.683 -24.729 1.00 79.25 101 ALA A O 1
ATOM 796 N N . VAL A 1 102 ? 24.865 9.940 -23.507 1.00 84.25 102 VAL A N 1
ATOM 797 C CA . VAL A 1 102 ? 23.985 8.969 -24.170 1.00 84.25 102 VAL A CA 1
ATOM 798 C C . VAL A 1 102 ? 22.732 8.772 -23.331 1.00 84.25 102 VAL A C 1
ATOM 800 O O . VAL A 1 102 ? 22.793 8.371 -22.165 1.00 84.25 102 VAL A O 1
ATOM 803 N N . ARG A 1 103 ? 21.569 9.017 -23.935 1.00 88.44 103 ARG A N 1
ATOM 804 C CA . ARG A 1 103 ? 20.275 8.761 -23.301 1.00 88.44 103 ARG A CA 1
ATOM 805 C C . ARG A 1 103 ? 19.903 7.288 -23.461 1.00 88.44 103 ARG A C 1
ATOM 807 O O . ARG A 1 103 ? 19.673 6.819 -24.571 1.00 88.44 103 ARG A O 1
ATOM 814 N N . ARG A 1 104 ? 19.795 6.563 -22.348 1.00 90.44 104 ARG A N 1
ATOM 815 C CA . ARG A 1 104 ? 19.351 5.162 -22.316 1.00 90.44 104 ARG A CA 1
ATOM 816 C C . ARG A 1 104 ? 18.010 5.043 -21.620 1.00 90.44 104 ARG A C 1
ATOM 818 O O . ARG A 1 104 ? 17.847 5.524 -20.501 1.00 90.44 104 ARG A O 1
ATOM 825 N N . CYS A 1 105 ? 17.058 4.387 -22.269 1.00 94.00 105 CYS A N 1
ATOM 826 C CA . CYS A 1 105 ? 15.737 4.146 -21.705 1.00 94.00 105 CYS A CA 1
ATOM 827 C C . CYS A 1 105 ? 15.575 2.684 -21.283 1.00 94.00 105 CYS A C 1
ATOM 829 O O . CYS A 1 105 ? 16.100 1.768 -21.915 1.00 94.00 105 CYS A O 1
ATOM 831 N N . TYR A 1 106 ? 14.844 2.483 -20.191 1.00 95.81 106 TYR A N 1
ATOM 832 C CA . TYR A 1 106 ? 14.607 1.190 -19.575 1.00 95.81 106 TYR A CA 1
ATOM 833 C C . TYR A 1 106 ? 13.155 1.077 -19.126 1.00 95.81 106 TYR A C 1
ATOM 835 O O . TYR A 1 106 ? 12.591 2.022 -18.565 1.00 95.81 106 TYR A O 1
ATOM 843 N N . TRP A 1 107 ? 12.596 -0.117 -19.267 1.00 97.25 107 TRP A N 1
ATOM 844 C CA . TRP A 1 107 ? 11.395 -0.516 -18.547 1.00 97.25 107 TRP A CA 1
ATOM 845 C C . TRP A 1 107 ? 11.781 -1.180 -17.234 1.00 97.25 107 TRP A C 1
ATOM 847 O O . TRP A 1 107 ? 12.648 -2.053 -17.187 1.00 97.25 107 TRP A O 1
ATOM 857 N N . VAL A 1 108 ? 11.167 -0.746 -16.138 1.00 96.06 108 VAL A N 1
ATOM 858 C CA . VAL A 1 108 ? 11.515 -1.197 -14.791 1.00 96.06 108 VAL A CA 1
ATOM 859 C C . VAL A 1 108 ? 10.300 -1.784 -14.114 1.00 96.06 108 VAL A C 1
ATOM 861 O O . VAL A 1 108 ? 9.305 -1.096 -13.918 1.00 96.06 108 VAL A O 1
ATOM 864 N N . ALA A 1 109 ? 10.421 -3.038 -13.698 1.00 96.44 109 ALA A N 1
ATOM 865 C CA . ALA A 1 109 ? 9.490 -3.693 -12.797 1.00 96.44 109 ALA A CA 1
ATOM 866 C C . ALA A 1 109 ? 9.989 -3.566 -11.356 1.00 96.44 109 ALA A C 1
ATOM 868 O O . ALA A 1 109 ? 11.176 -3.748 -11.082 1.00 96.44 109 ALA A O 1
ATOM 869 N N . SER A 1 110 ? 9.088 -3.280 -10.423 1.00 94.00 110 SER A N 1
ATOM 870 C CA . SER A 1 110 ? 9.389 -3.087 -9.006 1.00 94.00 110 SER A CA 1
ATOM 871 C C . SER A 1 110 ? 8.370 -3.795 -8.117 1.00 94.00 110 SER A C 1
ATOM 873 O O . SER A 1 110 ? 7.180 -3.863 -8.431 1.00 94.00 110 SER A O 1
ATOM 875 N N . TRP A 1 111 ? 8.841 -4.384 -7.021 1.00 92.38 111 TRP A N 1
ATOM 876 C CA . TRP A 1 111 ? 8.005 -5.079 -6.045 1.00 92.38 111 TRP A CA 1
ATOM 877 C C . TRP A 1 111 ? 8.705 -5.191 -4.693 1.00 92.38 111 TRP A C 1
ATOM 879 O O . TRP A 1 111 ? 9.906 -4.965 -4.591 1.00 92.38 111 TRP A O 1
ATOM 889 N N . THR A 1 112 ? 7.963 -5.551 -3.652 1.00 88.75 112 THR A N 1
ATOM 890 C CA . THR A 1 112 ? 8.521 -5.780 -2.315 1.00 88.75 112 THR A CA 1
ATOM 891 C C . THR A 1 112 ? 8.654 -7.276 -2.076 1.00 88.75 112 THR A C 1
ATOM 893 O O . THR A 1 112 ? 7.725 -8.034 -2.347 1.00 88.75 112 THR A O 1
ATOM 896 N N . LEU A 1 113 ? 9.815 -7.705 -1.590 1.00 84.50 113 LEU A N 1
ATOM 897 C CA . LEU A 1 113 ? 10.061 -9.086 -1.186 1.00 84.50 113 LEU A CA 1
ATOM 898 C C . LEU A 1 113 ? 9.372 -9.399 0.156 1.00 84.50 113 LEU A C 1
ATOM 900 O O . LEU A 1 113 ? 9.062 -8.475 0.912 1.00 84.50 113 LEU A O 1
ATOM 904 N N . PRO A 1 114 ? 9.182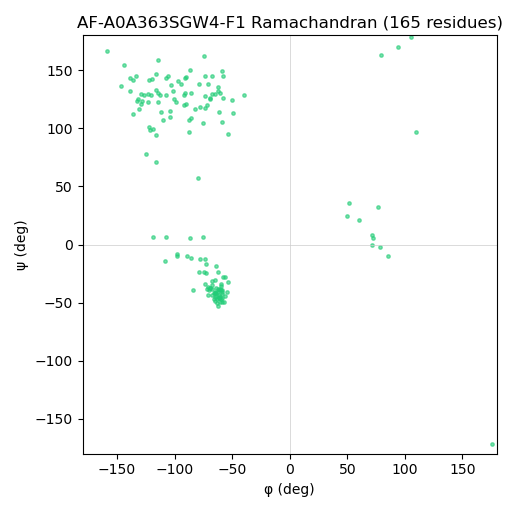 -10.684 0.510 1.00 78.31 114 PRO A N 1
ATOM 905 C CA . PRO A 1 114 ? 8.606 -11.074 1.801 1.00 78.31 114 PRO A CA 1
ATOM 906 C C . PRO A 1 114 ? 9.331 -10.473 3.017 1.00 78.31 114 PRO A C 1
ATOM 908 O O . PRO A 1 114 ? 8.689 -10.118 4.000 1.00 78.31 114 PRO A O 1
ATOM 911 N N . ASN A 1 115 ? 10.648 -10.262 2.915 1.00 79.75 115 ASN A N 1
ATOM 912 C CA . ASN A 1 115 ? 11.477 -9.608 3.937 1.00 79.75 115 ASN A CA 1
ATOM 913 C C . ASN A 1 115 ? 11.306 -8.072 4.012 1.00 79.75 115 ASN A C 1
ATOM 915 O O . ASN A 1 115 ? 12.065 -7.394 4.705 1.00 79.75 115 ASN A O 1
ATOM 919 N N . GLY A 1 116 ? 10.361 -7.499 3.260 1.00 80.06 116 GLY A N 1
ATOM 920 C CA . GLY A 1 116 ? 10.083 -6.065 3.225 1.00 80.06 116 GLY A CA 1
ATOM 921 C C . GLY A 1 116 ? 11.059 -5.238 2.385 1.00 80.06 116 GLY A C 1
ATOM 922 O O . GLY A 1 116 ? 10.867 -4.027 2.262 1.00 80.06 116 GLY A O 1
ATOM 923 N N . ARG A 1 117 ? 12.093 -5.844 1.785 1.00 84.00 117 ARG A N 1
ATOM 924 C CA . ARG A 1 117 ? 13.052 -5.116 0.942 1.00 84.00 117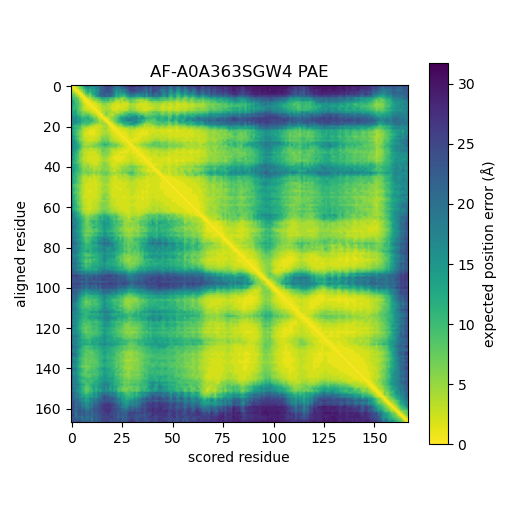 ARG A CA 1
ATOM 925 C C . ARG A 1 117 ? 12.467 -4.864 -0.453 1.00 84.00 117 ARG A C 1
ATOM 927 O O . ARG A 1 117 ? 11.861 -5.770 -1.032 1.00 84.00 117 ARG A O 1
ATOM 934 N N . PRO A 1 118 ? 12.653 -3.664 -1.028 1.00 88.81 118 PRO A N 1
ATOM 935 C CA . PRO A 1 118 ? 12.266 -3.406 -2.405 1.00 88.81 118 PRO A CA 1
ATOM 936 C C . PRO A 1 118 ? 13.203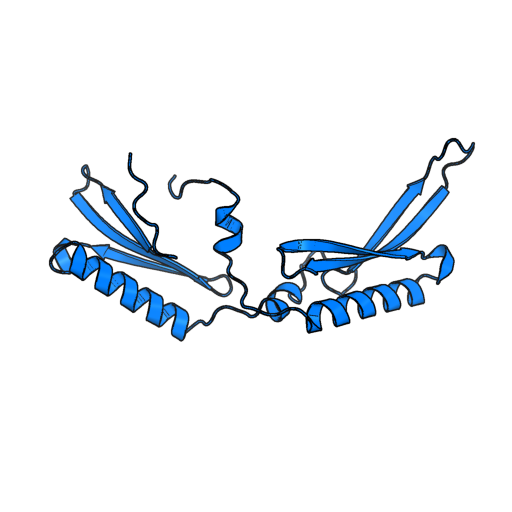 -4.148 -3.367 1.00 88.81 118 PRO A C 1
ATOM 938 O O . PRO A 1 118 ? 14.421 -4.143 -3.202 1.00 88.81 118 PRO A O 1
ATOM 941 N N . ARG A 1 119 ? 12.635 -4.746 -4.410 1.00 93.12 119 ARG A N 1
ATOM 942 C CA . ARG A 1 119 ? 13.342 -5.353 -5.538 1.00 93.12 119 ARG A CA 1
ATOM 943 C C . ARG A 1 119 ? 12.924 -4.658 -6.825 1.00 93.12 119 ARG A C 1
ATOM 945 O O . ARG A 1 119 ? 11.770 -4.266 -6.993 1.00 93.12 119 ARG A O 1
ATOM 952 N N . ARG A 1 120 ? 13.887 -4.484 -7.729 1.00 94.62 120 ARG A N 1
ATOM 953 C CA . ARG A 1 120 ? 13.684 -3.894 -9.054 1.00 94.62 120 ARG A CA 1
ATOM 954 C C . ARG A 1 120 ? 14.375 -4.747 -10.109 1.00 94.62 120 ARG A C 1
ATOM 956 O O . ARG A 1 120 ? 15.455 -5.271 -9.849 1.00 94.62 120 ARG A O 1
ATOM 963 N N . ARG A 1 121 ? 13.779 -4.845 -11.293 1.00 96.12 121 ARG A N 1
ATOM 964 C CA . ARG A 1 121 ? 14.381 -5.447 -12.487 1.00 96.12 121 ARG A CA 1
ATOM 965 C C . ARG A 1 121 ? 14.232 -4.474 -13.647 1.00 96.12 121 ARG A C 1
ATOM 967 O O . ARG A 1 121 ? 13.140 -3.952 -13.855 1.00 96.12 121 ARG A O 1
ATOM 974 N N . LYS A 1 122 ? 15.334 -4.196 -14.341 1.00 95.94 122 LYS A N 1
ATOM 975 C CA . LYS A 1 122 ? 15.393 -3.258 -15.466 1.00 95.94 122 LYS A CA 1
ATOM 976 C C . LYS A 1 122 ? 15.549 -4.043 -16.765 1.00 95.94 122 LYS A C 1
ATOM 978 O O . LYS A 1 122 ? 16.266 -5.037 -16.776 1.00 95.94 122 LYS A O 1
ATOM 983 N N . PHE A 1 123 ? 14.914 -3.566 -17.823 1.00 96.50 123 PHE A N 1
ATOM 984 C CA . PHE A 1 123 ? 14.977 -4.118 -19.170 1.00 96.50 123 PHE A CA 1
ATOM 985 C C . PHE A 1 123 ? 15.326 -2.983 -20.126 1.00 96.50 123 PHE A C 1
ATOM 987 O O . PHE A 1 123 ? 14.656 -1.949 -20.117 1.00 96.50 123 PHE A O 1
ATOM 994 N N . SER A 1 124 ? 16.410 -3.139 -20.884 1.00 95.81 124 SER A N 1
ATOM 995 C CA . SER A 1 124 ? 16.909 -2.102 -21.788 1.00 95.81 124 SER A CA 1
ATOM 996 C C . SER A 1 124 ? 16.016 -1.990 -23.019 1.00 95.81 124 SER A C 1
ATOM 998 O O . SER A 1 124 ? 15.771 -2.983 -23.702 1.00 95.81 124 SER A O 1
ATOM 1000 N N . VAL A 1 125 ? 15.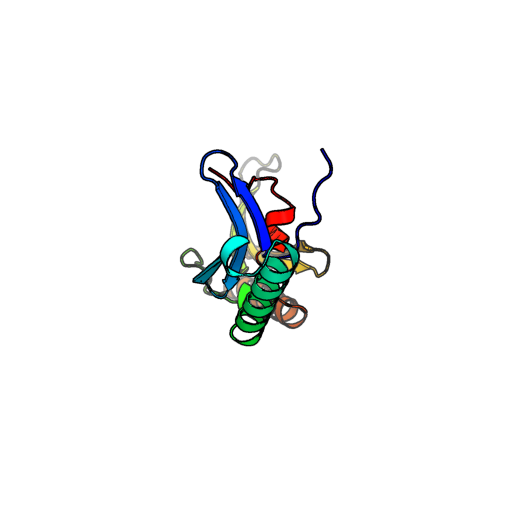555 -0.773 -23.322 1.00 95.44 125 VAL A N 1
ATOM 1001 C CA . VAL A 1 125 ? 14.821 -0.494 -24.567 1.00 95.44 125 VAL A CA 1
ATOM 1002 C C . VAL A 1 125 ? 15.744 -0.640 -25.776 1.00 95.44 125 VAL A C 1
ATOM 1004 O O . VAL A 1 125 ? 15.294 -1.058 -26.832 1.00 95.44 125 VAL A O 1
ATOM 1007 N N . TRP A 1 126 ? 17.035 -0.345 -25.620 1.00 92.31 126 TRP A N 1
ATOM 1008 C CA . TRP A 1 126 ? 18.010 -0.483 -26.703 1.00 92.31 126 TRP A CA 1
ATOM 1009 C C . TRP A 1 126 ? 18.254 -1.949 -27.091 1.00 92.31 126 TRP A C 1
ATOM 1011 O O . TRP A 1 126 ? 18.439 -2.245 -28.261 1.00 92.31 126 TRP A O 1
ATOM 1021 N N . GLU A 1 127 ? 18.216 -2.865 -26.119 1.00 93.06 127 GLU A N 1
ATOM 1022 C CA . GLU A 1 127 ? 18.490 -4.291 -26.348 1.00 93.06 127 GLU A CA 1
ATOM 1023 C C . GLU A 1 127 ? 17.261 -5.057 -26.847 1.00 93.06 127 GLU A C 1
ATOM 1025 O O . GLU A 1 127 ? 17.372 -5.934 -27.696 1.00 93.06 127 GLU A O 1
ATOM 1030 N N . HIS A 1 128 ? 16.079 -4.750 -26.308 1.00 89.88 128 HIS A N 1
ATOM 1031 C CA . HIS A 1 128 ? 14.868 -5.520 -26.598 1.00 89.88 128 HIS A CA 1
ATOM 1032 C C . HIS A 1 128 ? 13.870 -4.775 -27.494 1.00 89.88 128 HIS A C 1
ATOM 1034 O O . HIS A 1 128 ? 12.934 -5.386 -27.998 1.00 89.88 128 HIS A O 1
ATOM 1040 N N . GLY A 1 129 ? 14.025 -3.466 -27.688 1.00 94.19 129 GLY A N 1
ATOM 1041 C CA . GLY A 1 129 ? 12.977 -2.612 -28.244 1.00 94.19 129 GLY A CA 1
ATOM 1042 C C . GLY A 1 129 ? 11.916 -2.234 -27.203 1.00 94.19 129 GLY A C 1
ATOM 1043 O O . GLY A 1 129 ? 11.801 -2.842 -26.136 1.00 94.19 129 GLY A O 1
ATOM 1044 N N . GLU A 1 130 ? 11.130 -1.197 -27.502 1.00 93.88 130 GLU A N 1
ATOM 1045 C CA . GLU A 1 130 ? 10.183 -0.584 -26.556 1.00 93.88 130 GLU A CA 1
ATOM 1046 C C . GLU A 1 130 ? 9.095 -1.573 -26.102 1.00 93.88 130 GLU A C 1
ATOM 1048 O O . GLU A 1 130 ? 8.935 -1.808 -24.903 1.00 93.88 130 GLU A O 1
ATOM 1053 N N . ALA A 1 131 ? 8.403 -2.208 -27.054 1.00 94.69 131 ALA A N 1
ATOM 1054 C CA . ALA A 1 131 ? 7.308 -3.136 -26.770 1.00 94.69 131 ALA A CA 1
ATOM 1055 C C . ALA A 1 131 ? 7.783 -4.368 -25.986 1.00 94.69 131 ALA A C 1
ATOM 1057 O O . ALA A 1 131 ? 7.207 -4.728 -24.958 1.00 94.69 131 ALA A O 1
ATOM 1058 N N . ARG A 1 132 ? 8.890 -4.987 -26.410 1.00 96.31 132 ARG A N 1
ATOM 1059 C CA . ARG A 1 132 ? 9.393 -6.200 -25.759 1.00 96.31 132 ARG A CA 1
ATOM 1060 C C . ARG A 1 132 ? 9.962 -5.923 -24.371 1.00 96.31 132 ARG A C 1
ATOM 1062 O O . ARG A 1 132 ? 9.739 -6.711 -23.452 1.00 96.31 132 ARG A O 1
ATOM 1069 N N . ALA A 1 133 ? 10.666 -4.805 -24.185 1.00 96.31 133 ALA A N 1
ATOM 1070 C CA . ALA A 1 133 ? 11.142 -4.398 -22.866 1.00 96.31 133 ALA A CA 1
ATOM 1071 C C . ALA A 1 133 ? 9.968 -4.154 -21.899 1.00 96.31 133 ALA A C 1
ATOM 1073 O O . ALA A 1 133 ? 10.043 -4.554 -20.732 1.00 96.31 133 ALA A O 1
ATOM 1074 N N . PHE A 1 134 ? 8.870 -3.564 -22.385 1.00 96.19 134 PHE A N 1
ATOM 1075 C CA . PHE A 1 134 ? 7.642 -3.404 -21.610 1.00 96.19 134 PHE A CA 1
ATOM 1076 C C . PHE A 1 134 ? 7.028 -4.755 -21.224 1.00 96.19 134 PHE A C 1
ATOM 1078 O O . PHE A 1 134 ? 6.785 -4.999 -20.040 1.00 96.19 134 PHE A O 1
ATOM 1085 N N . GLU A 1 135 ? 6.851 -5.671 -22.179 1.00 96.69 135 GLU A N 1
ATOM 1086 C CA . GLU A 1 135 ? 6.322 -7.017 -21.919 1.00 96.69 135 GLU A CA 1
ATOM 1087 C C . GLU A 1 135 ? 7.137 -7.776 -20.867 1.00 96.69 135 GLU A C 1
ATOM 1089 O O . GLU A 1 135 ? 6.572 -8.388 -19.955 1.00 96.69 135 GLU A O 1
ATOM 1094 N N . LEU A 1 136 ? 8.469 -7.720 -20.961 1.00 96.88 136 LEU A N 1
ATOM 1095 C CA . LEU A 1 136 ? 9.369 -8.359 -20.002 1.00 96.88 136 LEU A CA 1
ATOM 1096 C C . LEU A 1 136 ? 9.203 -7.772 -18.595 1.00 96.88 136 LEU A C 1
ATOM 1098 O O . LEU A 1 136 ? 9.157 -8.522 -17.612 1.00 96.88 136 LEU A O 1
ATOM 1102 N N . ALA A 1 137 ? 9.045 -6.450 -18.486 1.00 96.69 137 ALA A N 1
ATOM 1103 C CA . ALA A 1 137 ? 8.776 -5.787 -17.215 1.00 96.69 137 ALA A CA 1
ATOM 1104 C C . ALA A 1 137 ? 7.414 -6.190 -16.631 1.00 96.69 137 ALA A C 1
ATOM 1106 O O . ALA A 1 137 ? 7.331 -6.542 -15.449 1.00 96.69 137 ALA A O 1
ATOM 1107 N N . VAL A 1 138 ? 6.360 -6.213 -17.448 1.00 96.12 138 VAL A N 1
ATOM 1108 C CA . VAL A 1 138 ? 5.018 -6.644 -17.026 1.00 96.12 138 VAL A CA 1
ATOM 1109 C C . VAL A 1 138 ? 5.030 -8.100 -16.571 1.00 96.12 138 VAL A C 1
ATOM 1111 O O . VAL A 1 138 ? 4.503 -8.408 -15.501 1.00 96.12 138 VAL A O 1
ATOM 1114 N N . ARG A 1 139 ? 5.679 -8.996 -17.323 1.00 96.25 139 ARG A N 1
ATOM 1115 C CA . ARG A 1 139 ? 5.806 -10.413 -16.958 1.00 96.25 139 ARG A CA 1
ATOM 1116 C C . ARG A 1 139 ? 6.531 -10.577 -15.626 1.00 96.25 139 ARG A C 1
ATOM 1118 O O . ARG A 1 139 ? 6.009 -11.238 -14.734 1.00 96.25 139 ARG A O 1
ATOM 1125 N N . ALA A 1 140 ? 7.685 -9.926 -15.461 1.00 95.62 140 ALA A N 1
ATOM 1126 C CA . ALA A 1 140 ? 8.444 -9.977 -14.213 1.00 95.62 140 ALA A CA 1
ATOM 1127 C C . ALA A 1 140 ? 7.619 -9.475 -13.018 1.00 95.62 140 ALA A C 1
ATOM 1129 O O . ALA A 1 140 ? 7.642 -10.084 -11.947 1.00 95.62 140 ALA A O 1
ATOM 1130 N N . ARG A 1 141 ? 6.851 -8.394 -13.206 1.00 94.81 141 ARG A N 1
ATOM 1131 C CA . ARG A 1 141 ? 5.959 -7.852 -12.179 1.00 94.81 141 ARG A CA 1
ATOM 1132 C C . ARG A 1 141 ? 4.833 -8.822 -11.826 1.00 94.81 141 ARG A C 1
ATOM 1134 O O . ARG A 1 141 ? 4.619 -9.067 -10.643 1.00 94.81 141 ARG A O 1
ATOM 1141 N N . ARG A 1 142 ? 4.132 -9.377 -12.819 1.00 93.81 142 ARG A N 1
ATOM 1142 C CA . ARG A 1 142 ? 3.019 -10.318 -12.606 1.00 93.81 142 ARG A CA 1
ATOM 1143 C C . ARG A 1 142 ? 3.477 -11.575 -11.869 1.00 93.81 142 ARG A C 1
ATOM 1145 O O . ARG A 1 142 ? 2.836 -11.958 -10.894 1.00 93.81 142 ARG A O 1
ATOM 1152 N N . SER A 1 143 ? 4.612 -12.158 -12.260 1.00 92.88 143 SER A N 1
ATOM 1153 C CA . SER A 1 143 ? 5.194 -13.304 -11.547 1.00 92.88 143 SER A CA 1
ATOM 1154 C C . SER A 1 143 ? 5.498 -12.959 -10.088 1.00 92.88 143 SER A C 1
ATOM 1156 O O . SER A 1 143 ? 5.085 -13.678 -9.184 1.00 92.88 143 SER A O 1
ATOM 1158 N N . ALA A 1 144 ? 6.121 -11.803 -9.843 1.00 91.31 144 ALA A N 1
ATOM 1159 C CA . ALA A 1 144 ? 6.439 -11.367 -8.489 1.00 91.31 144 ALA A CA 1
ATOM 1160 C C . ALA A 1 144 ? 5.197 -11.110 -7.617 1.00 91.31 144 ALA A C 1
ATOM 1162 O O . ALA A 1 144 ? 5.217 -11.400 -6.424 1.00 91.31 144 ALA A O 1
ATOM 1163 N N . VAL A 1 145 ? 4.117 -10.558 -8.183 1.00 90.38 145 VAL A N 1
ATOM 1164 C CA . VAL A 1 145 ? 2.853 -10.338 -7.456 1.00 90.38 145 VAL A CA 1
ATOM 1165 C C . VAL A 1 145 ? 2.156 -11.662 -7.143 1.00 90.38 145 VAL A C 1
ATOM 1167 O O . VAL A 1 145 ? 1.638 -11.816 -6.038 1.00 90.38 145 VAL A O 1
ATOM 1170 N N . LYS A 1 146 ? 2.202 -12.640 -8.057 1.00 89.19 146 LYS A N 1
ATOM 1171 C CA . LYS A 1 146 ? 1.646 -13.986 -7.836 1.00 89.19 146 LYS A CA 1
ATOM 1172 C C . LYS A 1 146 ? 2.297 -14.693 -6.642 1.00 89.19 146 LYS A C 1
ATOM 1174 O O . LYS A 1 146 ? 1.617 -15.402 -5.905 1.00 89.19 146 LYS A O 1
ATOM 1179 N N . GLU A 1 147 ? 3.590 -14.471 -6.431 1.00 87.81 147 GLU A N 1
ATOM 1180 C CA . GLU A 1 147 ? 4.348 -15.030 -5.305 1.00 87.81 147 GLU A CA 1
ATOM 1181 C C . GLU A 1 147 ? 4.119 -14.289 -3.974 1.00 87.81 147 GLU A C 1
ATOM 1183 O O . GLU A 1 147 ? 4.496 -14.796 -2.914 1.00 87.81 147 GLU A O 1
ATOM 1188 N N . MET A 1 148 ? 3.495 -13.103 -3.979 1.00 84.62 148 MET A N 1
ATOM 1189 C CA . MET A 1 148 ? 3.249 -12.360 -2.741 1.00 84.62 148 MET A CA 1
ATOM 1190 C C . MET A 1 148 ? 2.208 -13.051 -1.864 1.00 84.62 148 MET A C 1
ATOM 1192 O O . MET A 1 148 ? 1.056 -13.249 -2.252 1.00 84.62 148 MET A O 1
ATOM 1196 N N . ARG A 1 149 ? 2.600 -13.320 -0.618 1.00 82.25 149 ARG A N 1
ATOM 1197 C CA . ARG A 1 149 ? 1.735 -13.880 0.424 1.00 82.25 149 ARG A CA 1
ATOM 1198 C C . ARG A 1 149 ? 1.514 -12.892 1.569 1.00 82.25 149 ARG A C 1
ATOM 1200 O O . ARG A 1 149 ? 2.312 -11.981 1.804 1.00 82.25 149 ARG A O 1
ATOM 1207 N N . GLY A 1 150 ? 0.432 -13.121 2.306 1.00 81.19 150 GLY A N 1
ATOM 1208 C CA . GLY A 1 150 ? 0.076 -12.385 3.516 1.00 81.19 150 GLY A CA 1
ATOM 1209 C C . GLY A 1 150 ? -0.869 -11.207 3.287 1.00 81.19 150 GLY A C 1
ATOM 1210 O O . GLY A 1 150 ? -1.150 -10.792 2.158 1.00 81.19 150 GLY A O 1
ATOM 1211 N N . SER A 1 151 ? -1.350 -10.669 4.401 1.00 78.44 151 SER A N 1
ATOM 1212 C CA . SER A 1 151 ? -2.317 -9.575 4.445 1.00 78.44 151 SER A CA 1
ATOM 1213 C C . SER A 1 151 ? -1.607 -8.223 4.481 1.00 78.44 151 SER A C 1
ATOM 1215 O O . SER A 1 151 ? -0.528 -8.077 5.065 1.00 78.44 151 SER A O 1
ATOM 1217 N N . PHE A 1 152 ? -2.179 -7.233 3.807 1.00 75.44 152 PHE A N 1
ATOM 1218 C CA . PHE A 1 152 ? -1.759 -5.848 3.905 1.00 75.44 152 PHE A CA 1
ATOM 1219 C C . PHE A 1 152 ? -2.216 -5.300 5.257 1.00 75.44 152 PHE A C 1
ATOM 1221 O O . PHE A 1 152 ? -3.413 -5.231 5.535 1.00 75.44 152 PHE A O 1
ATOM 1228 N N . ASP A 1 153 ? -1.254 -4.913 6.091 1.00 67.75 153 ASP A N 1
ATOM 1229 C CA . ASP A 1 153 ? -1.523 -4.194 7.328 1.00 67.75 153 ASP A CA 1
ATOM 1230 C C . ASP A 1 153 ? -1.025 -2.745 7.197 1.00 67.75 153 ASP A C 1
ATOM 1232 O O . ASP A 1 153 ? 0.186 -2.508 7.238 1.00 67.75 153 ASP A O 1
ATOM 1236 N N . PRO A 1 154 ? -1.926 -1.754 7.063 1.00 59.09 154 PRO A N 1
ATOM 1237 C CA . PRO A 1 154 ? -1.534 -0.346 7.006 1.00 59.09 154 PRO A CA 1
ATOM 1238 C C . PRO A 1 154 ? -0.882 0.142 8.313 1.00 59.09 154 PRO A C 1
ATOM 1240 O O . PRO A 1 154 ? -0.189 1.166 8.321 1.00 59.09 154 PRO A O 1
ATOM 1243 N N . GLY A 1 155 ? -1.074 -0.580 9.424 1.00 52.94 155 GLY A N 1
ATOM 1244 C CA . GLY A 1 155 ? -0.443 -0.292 10.709 1.00 52.94 155 GLY A CA 1
ATOM 1245 C C . GLY A 1 155 ? 1.044 -0.643 10.743 1.00 52.94 155 GLY A C 1
ATOM 1246 O O . GLY A 1 155 ? 1.818 0.104 11.339 1.00 52.94 155 GLY A O 1
ATOM 1247 N N . SER A 1 156 ? 1.483 -1.695 10.039 1.00 50.88 156 SER A N 1
ATOM 1248 C CA . SER A 1 156 ? 2.889 -2.130 10.046 1.00 50.88 156 SER A CA 1
ATOM 1249 C C . SER A 1 156 ? 3.829 -1.093 9.420 1.00 50.88 156 SER A C 1
ATOM 1251 O O . SER A 1 156 ? 4.983 -0.967 9.827 1.00 50.88 156 SER A O 1
ATOM 1253 N N . THR A 1 157 ? 3.341 -0.311 8.451 1.00 41.38 157 THR A N 1
ATOM 1254 C CA . THR A 1 157 ? 4.095 0.794 7.842 1.00 41.38 157 THR A CA 1
ATOM 1255 C C . THR A 1 157 ? 4.237 2.007 8.762 1.00 41.38 157 THR A C 1
ATOM 1257 O O . THR A 1 157 ? 5.213 2.742 8.629 1.00 41.38 157 THR A O 1
ATOM 1260 N N . ARG A 1 158 ? 3.329 2.199 9.734 1.00 43.19 158 ARG A N 1
ATOM 1261 C CA . ARG A 1 158 ? 3.434 3.280 10.734 1.00 43.19 158 ARG A CA 1
ATOM 1262 C C . ARG A 1 158 ? 4.418 2.955 11.857 1.00 43.19 158 ARG A C 1
ATOM 1264 O O . ARG A 1 158 ? 4.987 3.873 12.427 1.00 43.19 158 ARG A O 1
ATOM 1271 N N . VAL A 1 159 ? 4.698 1.676 12.128 1.00 42.72 159 VAL A N 1
ATOM 1272 C CA . VAL A 1 159 ? 5.665 1.264 13.170 1.00 42.72 159 VAL A CA 1
ATOM 1273 C C . VAL A 1 159 ? 7.091 1.763 12.872 1.00 42.72 159 VAL A C 1
ATOM 1275 O O . VAL A 1 159 ? 7.880 1.944 13.794 1.00 42.72 159 VAL A O 1
ATOM 1278 N N . ARG A 1 160 ? 7.423 2.046 11.601 1.00 37.25 160 ARG A N 1
ATOM 1279 C CA . ARG A 1 160 ? 8.739 2.582 11.198 1.00 37.25 160 ARG A CA 1
ATOM 1280 C 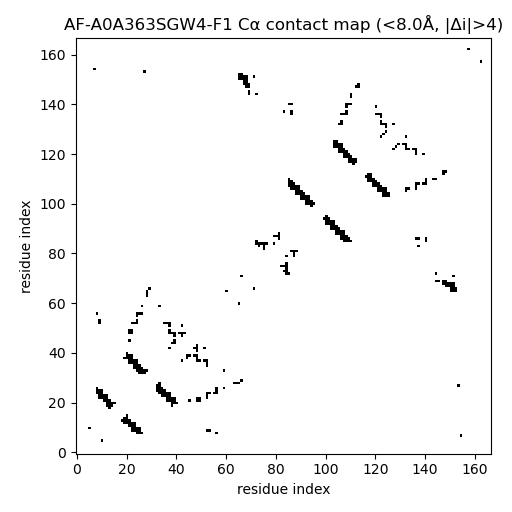C . ARG A 1 160 ? 8.856 4.106 11.199 1.00 37.25 160 ARG A C 1
ATOM 1282 O O . ARG A 1 160 ? 9.967 4.607 11.079 1.00 37.25 160 ARG A O 1
ATOM 1289 N N . MET A 1 161 ? 7.762 4.843 11.353 1.00 31.89 161 MET A N 1
ATOM 1290 C CA . MET A 1 161 ? 7.801 6.298 11.471 1.00 31.89 161 MET A CA 1
ATOM 1291 C C . MET A 1 161 ? 7.221 6.656 12.825 1.00 31.89 161 MET A C 1
ATOM 1293 O O . MET A 1 161 ? 6.007 6.683 12.997 1.00 31.89 161 MET A O 1
ATOM 1297 N N . GLY A 1 162 ? 8.110 6.907 13.788 1.00 36.53 162 GLY A N 1
ATOM 1298 C CA . GLY A 1 162 ? 7.749 7.536 15.047 1.00 36.53 162 GLY A CA 1
ATOM 1299 C C . GLY A 1 162 ? 7.025 8.845 14.761 1.00 36.53 162 GLY A C 1
ATOM 1300 O O . GLY A 1 162 ? 7.651 9.864 14.503 1.00 36.53 162 GLY A O 1
ATOM 1301 N N . LYS A 1 163 ? 5.698 8.795 14.753 1.00 34.53 163 LYS A N 1
ATOM 1302 C CA . LYS A 1 163 ? 4.829 9.954 14.849 1.00 34.53 163 LYS A CA 1
ATOM 1303 C C . LYS A 1 163 ? 3.740 9.571 15.827 1.00 34.53 163 LYS A C 1
ATOM 1305 O O . LYS A 1 163 ? 2.974 8.634 15.599 1.00 34.53 163 LYS A O 1
ATOM 1310 N N . SER A 1 164 ? 3.797 10.251 16.962 1.00 32.66 164 SER A N 1
ATOM 1311 C CA . SER A 1 164 ? 2.768 10.288 17.980 1.00 32.66 164 SER A CA 1
ATOM 1312 C C . SER A 1 164 ? 1.395 10.355 17.320 1.00 32.66 164 SER A C 1
ATOM 1314 O O . SER A 1 164 ? 1.128 11.197 16.465 1.00 32.66 164 SER A O 1
ATOM 1316 N N . CYS A 1 165 ? 0.502 9.462 17.731 1.00 31.84 165 CYS A N 1
ATOM 1317 C CA . CYS A 1 165 ? -0.897 9.846 17.759 1.00 31.84 165 CYS A CA 1
ATOM 1318 C C . CYS A 1 165 ? -0.981 11.035 18.724 1.00 31.84 165 CYS A C 1
ATOM 1320 O O . CYS A 1 165 ? -0.468 10.896 19.834 1.00 31.84 165 CYS A O 1
ATOM 1322 N N . LEU A 1 166 ? -1.627 12.122 18.290 1.00 32.81 166 LEU A N 1
ATOM 1323 C CA . LEU A 1 166 ? -1.940 13.379 18.995 1.00 32.81 166 LEU A CA 1
ATOM 1324 C C . LEU A 1 166 ? -1.135 14.585 18.485 1.00 32.81 166 LEU A C 1
ATOM 1326 O O . LEU A 1 166 ? 0.003 14.832 18.885 1.00 32.81 166 LEU A O 1
ATOM 1330 N N . SER A 1 167 ? -1.787 15.336 17.601 1.00 29.47 167 SER A N 1
ATOM 1331 C CA . SER A 1 167 ? -2.057 16.759 17.815 1.00 29.47 167 SER A CA 1
ATOM 1332 C C . SER A 1 167 ? -3.572 16.890 17.895 1.00 29.47 167 SER A C 1
ATOM 1334 O O . SER A 1 167 ? -4.228 16.237 17.046 1.00 29.47 167 SER A O 1
#

pLDDT: mean 81.37, std 16.93, range [28.89, 97.25]

Foldseek 3Di:
DDDDPDDVQKDFDDDPVVNFGAIWGWDDAPNDIDIDTQGQVVQVGHVRRVVVSVVVNVVCCVVGPFAWPLVVQQDDDPPDPLNGRQWDKDWDFDPPVDPDTDIWIWIKHWDADPVRDIDIDIFTCVVQNDVRRSVVNRVVNVVRSVPGGDGDDPVVVVVPPPDDDDD